Protein AF-A0A9X4RVD7-F1 (afdb_monomer_lite)

Secondary structure (DSSP, 8-state):
-EEEEEE-TTS-EEEEE-------SBTTTTB-TT-B---S-TTEEEEEE-TTS-EEEEE-------SBGGGTB-TTPPP-

pLDDT: mean 86.17, std 10.58, range [62.66, 98.31]

Radius of gyration: 26.98 Å; chains: 1; bounding box: 51×24×82 Å

Foldseek 3Di:
DFPPFDQDPVRDGDGDDPPPQPPALQVVVSHHFQDADPQPDPQFPRWTQHNVRHTDGHGDPCPPPAVCSVVSHHVPDDDD

Sequence (80 aa):
MTENDVVTEDCECVGTPIIVEPEFDCPSLQANIGDSCDDGDDMTENDVVTEDCECVGTPIIVEPEFDCPSLEANIGDSCD

Structure (mmCIF, N/CA/C/O backbone):
data_AF-A0A9X4RVD7-F1
#
_entry.id   AF-A0A9X4RVD7-F1
#
loop_
_atom_site.group_PDB
_atom_site.id
_atom_site.type_symbol
_atom_site.label_atom_id
_atom_site.label_alt_id
_atom_site.label_comp_id
_atom_site.label_asym_id
_atom_site.label_entity_id
_atom_site.label_seq_id
_atom_site.pdbx_PDB_ins_code
_atom_site.Cartn_x
_atom_site.Cartn_y
_atom_site.Cartn_z
_atom_site.occupancy
_atom_site.B_iso_or_equiv
_atom_site.auth_seq_id
_atom_site.auth_comp_id
_atom_site.auth_asym_id
_atom_site.auth_atom_id
_atom_site.pdbx_PDB_model_num
ATOM 1 N N . MET A 1 1 ? -15.664 9.270 22.068 1.00 62.66 1 MET A N 1
ATOM 2 C CA . MET A 1 1 ? -16.973 9.766 22.559 1.00 62.66 1 MET A CA 1
ATOM 3 C C . MET A 1 1 ? -17.394 8.815 23.679 1.00 62.66 1 MET A C 1
ATOM 5 O O . MET A 1 1 ? -17.032 7.653 23.569 1.00 62.66 1 MET A O 1
ATOM 9 N N . THR A 1 2 ? -18.002 9.263 24.779 1.00 75.12 2 THR A N 1
ATOM 10 C CA . THR A 1 2 ? -18.491 8.374 25.857 1.00 75.12 2 THR A CA 1
ATOM 11 C C . THR A 1 2 ? -20.012 8.262 25.781 1.00 75.12 2 THR A C 1
ATOM 13 O O . THR A 1 2 ? -20.672 9.196 25.328 1.00 75.12 2 THR A O 1
ATOM 16 N N . GLU A 1 3 ? -20.563 7.113 26.162 1.00 75.12 3 GLU A N 1
ATOM 17 C CA . GLU A 1 3 ? -22.006 6.910 26.331 1.00 75.12 3 GLU A CA 1
ATOM 18 C C . GLU A 1 3 ? -22.285 6.370 27.734 1.00 75.12 3 GLU A C 1
ATOM 20 O O . GLU A 1 3 ? -21.406 5.799 28.389 1.00 75.12 3 GLU A O 1
ATOM 25 N N . ASN A 1 4 ? -23.537 6.529 28.179 1.00 67.25 4 ASN A N 1
ATOM 26 C CA . ASN A 1 4 ? -23.992 6.145 29.517 1.00 67.25 4 ASN A CA 1
ATOM 27 C C . ASN A 1 4 ? -23.147 6.777 30.632 1.00 67.25 4 ASN A C 1
ATOM 29 O O . ASN A 1 4 ? -22.756 6.103 31.583 1.00 67.25 4 ASN A O 1
ATOM 33 N N . ASP A 1 5 ? -22.866 8.074 30.499 1.00 85.88 5 ASP A N 1
ATOM 34 C CA . ASP A 1 5 ? -22.162 8.844 31.519 1.00 85.88 5 ASP A CA 1
ATOM 35 C C . ASP A 1 5 ? -22.944 8.802 32.841 1.00 85.88 5 ASP A C 1
ATOM 37 O O . ASP A 1 5 ? -24.116 9.190 32.905 1.00 85.88 5 ASP A O 1
ATOM 41 N N . VAL A 1 6 ? -22.295 8.322 33.902 1.00 85.44 6 VAL A N 1
ATOM 42 C CA . VAL A 1 6 ? -22.867 8.247 35.249 1.00 85.44 6 VAL A CA 1
ATOM 43 C C . VAL A 1 6 ? -22.025 9.062 36.218 1.00 85.44 6 VAL A C 1
ATOM 45 O O . VAL A 1 6 ? -20.795 9.021 36.203 1.00 85.44 6 VAL A O 1
ATOM 48 N N . VAL A 1 7 ? -22.706 9.816 37.078 1.00 87.75 7 VAL A N 1
ATOM 49 C CA . VAL A 1 7 ? -22.061 10.485 38.208 1.00 87.75 7 VAL A CA 1
ATOM 50 C C . VAL A 1 7 ? -21.892 9.454 39.317 1.00 87.75 7 VAL A C 1
ATOM 52 O O . VAL A 1 7 ? -22.877 8.871 39.775 1.00 87.75 7 VAL A O 1
ATOM 55 N N . THR A 1 8 ? -20.650 9.205 39.715 1.00 82.00 8 THR A N 1
ATOM 56 C CA . THR A 1 8 ? -20.312 8.255 40.781 1.00 82.00 8 THR A CA 1
ATOM 57 C C . THR A 1 8 ? -20.548 8.862 42.170 1.00 82.00 8 THR A C 1
ATOM 59 O O . THR A 1 8 ? -20.777 10.065 42.315 1.00 82.00 8 THR A O 1
ATOM 62 N N . GLU A 1 9 ? -20.474 8.036 43.220 1.00 83.25 9 GLU A N 1
ATOM 63 C CA . GLU A 1 9 ? -20.560 8.490 44.622 1.00 83.25 9 GLU A CA 1
ATOM 64 C C . GLU A 1 9 ? -19.404 9.431 45.019 1.00 83.25 9 GLU A C 1
ATOM 66 O O . GLU A 1 9 ? -19.527 10.190 45.979 1.00 83.25 9 GLU A O 1
ATOM 71 N N . ASP A 1 10 ? -18.330 9.440 44.226 1.00 87.31 10 ASP A N 1
ATOM 72 C CA . ASP A 1 10 ? -17.168 10.318 44.369 1.00 87.31 10 ASP A CA 1
ATOM 73 C C . ASP A 1 10 ? -17.315 11.644 43.591 1.00 87.31 10 ASP A C 1
ATOM 75 O O . ASP A 1 10 ? -16.360 12.408 43.461 1.00 87.31 10 ASP A O 1
ATOM 79 N N . CYS A 1 11 ? -18.522 11.954 43.094 1.00 83.50 11 CYS A N 1
ATOM 80 C CA . CYS A 1 11 ? -18.834 13.148 42.297 1.00 83.50 11 CYS A CA 1
ATOM 81 C C . CYS A 1 11 ? -18.022 13.265 40.994 1.00 83.50 11 CYS A C 1
ATOM 83 O O . CYS A 1 11 ? -17.839 14.367 40.469 1.00 83.50 11 CYS A O 1
ATOM 85 N N . GLU A 1 12 ? -17.564 12.143 40.442 1.00 87.44 12 GLU A N 1
ATOM 86 C CA . GLU A 1 12 ? -16.882 12.104 39.152 1.00 87.44 12 GLU A CA 1
ATOM 87 C C . GLU A 1 12 ? -17.878 11.738 38.049 1.00 87.44 12 GLU A C 1
ATOM 89 O O . GLU A 1 12 ? -18.694 10.829 38.203 1.00 87.44 12 GLU A O 1
ATOM 94 N N . CYS A 1 13 ? -17.828 12.454 36.925 1.00 83.19 13 CYS A N 1
ATOM 95 C CA . CYS A 1 13 ? -18.574 12.076 35.730 1.00 83.19 13 CYS A CA 1
ATOM 96 C C . CYS A 1 13 ? -17.739 11.049 34.964 1.00 83.19 13 CYS A C 1
ATOM 98 O O . CYS A 1 13 ? -16.770 11.416 34.295 1.00 83.19 13 CYS A O 1
ATOM 100 N N . VAL A 1 14 ? -18.079 9.768 35.108 1.00 84.81 14 VAL A N 1
ATOM 101 C CA . VAL A 1 14 ? -17.377 8.678 34.429 1.00 84.81 14 VAL A CA 1
ATOM 102 C C . VAL A 1 14 ? -18.255 8.177 33.292 1.00 84.81 14 VAL A C 1
ATOM 104 O O . VAL A 1 14 ? -19.360 7.678 33.503 1.00 84.81 14 VAL A O 1
ATOM 107 N N . GLY A 1 15 ? -17.750 8.333 32.073 1.00 77.06 15 GLY A N 1
ATOM 108 C CA . GLY A 1 15 ? -18.347 7.783 30.866 1.00 77.06 15 GLY A CA 1
ATOM 109 C C . GLY A 1 15 ? -17.733 6.441 30.504 1.00 77.06 15 GLY A C 1
ATOM 110 O O . GLY A 1 15 ? -16.527 6.242 30.673 1.00 77.06 15 GLY A O 1
ATOM 111 N N . THR A 1 16 ? -18.537 5.526 29.960 1.00 73.75 16 THR A N 1
ATOM 112 C CA . THR A 1 16 ? -17.960 4.358 29.286 1.00 73.75 16 THR A CA 1
ATOM 113 C C . THR A 1 16 ? -17.433 4.845 27.938 1.00 73.75 16 THR A C 1
ATOM 115 O O . THR A 1 16 ? -18.210 5.427 27.174 1.00 73.75 16 THR A O 1
ATOM 118 N N . PRO A 1 17 ? -16.136 4.681 27.618 1.00 71.62 17 PRO A N 1
ATOM 119 C CA . PRO A 1 17 ? -15.643 5.023 26.293 1.00 71.62 17 PRO A CA 1
ATOM 120 C C . PRO A 1 17 ? -16.415 4.204 25.262 1.00 71.62 17 PRO A C 1
ATOM 122 O O . PRO A 1 17 ? -16.426 2.975 25.319 1.00 71.62 17 PRO A O 1
ATOM 125 N N . ILE A 1 18 ? -17.066 4.891 24.322 1.00 68.88 18 ILE A N 1
ATOM 126 C CA . ILE A 1 18 ? -17.559 4.245 23.115 1.00 68.88 18 ILE A CA 1
ATOM 127 C C . ILE A 1 18 ? -16.302 3.876 22.346 1.00 68.88 18 ILE A C 1
ATOM 129 O O . ILE A 1 18 ? -15.645 4.738 21.751 1.00 68.88 18 ILE A O 1
ATOM 133 N N . ILE A 1 19 ? -15.940 2.602 22.410 1.00 65.62 19 ILE A N 1
ATOM 134 C CA . ILE A 1 19 ? -14.986 2.026 21.481 1.00 65.62 19 ILE A CA 1
ATOM 135 C C . ILE A 1 19 ? -15.742 1.911 20.158 1.00 65.62 19 ILE A C 1
ATOM 137 O O . ILE A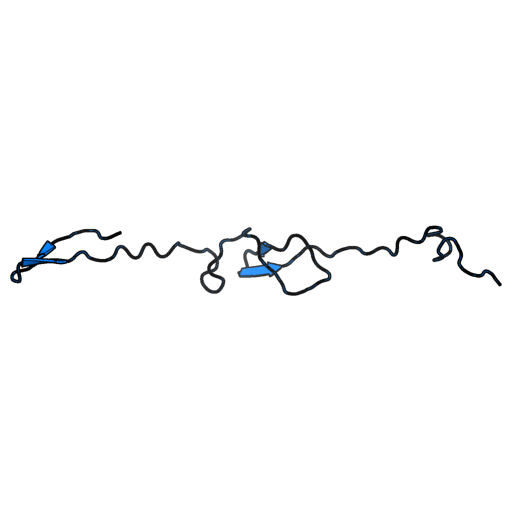 1 19 ? -16.332 0.886 19.845 1.00 65.62 19 ILE A O 1
ATOM 141 N N . VAL A 1 20 ? -15.792 3.017 19.412 1.00 63.38 20 VAL A N 1
ATOM 142 C CA . VAL A 1 20 ? -15.998 2.948 17.966 1.00 63.38 20 VAL A CA 1
ATOM 143 C C . VAL A 1 20 ? -14.644 2.516 17.427 1.00 63.38 20 VAL A C 1
ATOM 145 O O . VAL A 1 20 ? -13.851 3.346 16.989 1.00 63.38 20 VAL A O 1
ATOM 148 N N . GLU A 1 21 ? -14.310 1.239 17.590 1.00 66.94 21 GLU A N 1
ATOM 149 C CA . GLU A 1 21 ? -13.311 0.653 16.711 1.00 66.94 21 GLU A CA 1
ATOM 150 C C . GLU A 1 21 ? -13.923 0.775 15.315 1.00 66.94 21 GLU A C 1
ATOM 152 O O . GLU A 1 21 ? -15.036 0.284 15.113 1.00 66.94 21 GLU A O 1
ATOM 157 N N . PRO A 1 22 ? -13.308 1.532 14.390 1.00 70.81 22 PRO A N 1
ATOM 158 C CA . PRO A 1 22 ? -13.760 1.493 13.013 1.00 70.81 22 PRO A CA 1
ATOM 159 C C . PRO A 1 22 ? -13.749 0.024 12.587 1.00 70.81 22 PRO A C 1
ATOM 161 O O . PRO A 1 22 ? -12.717 -0.642 12.695 1.00 70.81 22 PRO A O 1
ATOM 164 N N . GLU A 1 23 ? -14.919 -0.495 12.210 1.00 83.88 23 GLU A N 1
ATOM 165 C CA . GLU A 1 23 ? -15.035 -1.830 11.635 1.00 83.88 23 GLU A CA 1
ATOM 166 C C . GLU A 1 23 ? -14.292 -1.794 10.301 1.00 83.88 23 GLU A C 1
ATOM 168 O O . GLU A 1 23 ? -14.821 -1.325 9.299 1.00 83.88 23 GLU A O 1
ATOM 173 N N . PHE A 1 24 ? -13.025 -2.199 10.333 1.00 92.19 24 PHE A N 1
ATOM 174 C CA . PHE A 1 24 ? -12.208 -2.381 9.148 1.00 92.19 24 PHE A CA 1
ATOM 175 C C . PHE A 1 24 ? -12.468 -3.767 8.582 1.00 92.19 24 PHE A C 1
ATOM 177 O O . PHE A 1 24 ? -12.399 -4.751 9.324 1.00 92.19 24 PHE A O 1
ATOM 184 N N . ASP A 1 25 ? -12.667 -3.854 7.269 1.00 94.19 25 ASP A N 1
ATOM 185 C CA . ASP A 1 25 ? -12.707 -5.148 6.581 1.00 94.19 25 ASP A CA 1
ATOM 186 C C . ASP A 1 25 ? -11.397 -5.927 6.801 1.00 94.19 25 ASP A C 1
ATOM 188 O O . ASP A 1 25 ? -11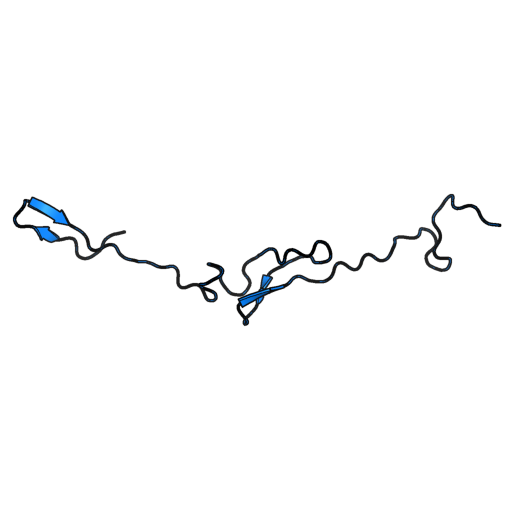.410 -7.151 6.941 1.00 94.19 25 ASP A O 1
ATOM 192 N N . CYS A 1 26 ? -10.275 -5.201 6.924 1.00 95.50 26 CYS A N 1
ATOM 193 C CA . CYS A 1 26 ? -8.940 -5.737 7.163 1.00 95.50 26 CYS A CA 1
ATOM 194 C C . CYS A 1 26 ? -8.307 -5.153 8.442 1.00 95.50 26 CYS A C 1
ATOM 196 O O . CYS A 1 26 ? -7.477 -4.238 8.378 1.00 95.50 26 CYS A O 1
ATOM 198 N N . PRO A 1 27 ? -8.634 -5.694 9.637 1.00 92.12 27 PRO A N 1
ATOM 199 C CA . PRO A 1 27 ? -8.190 -5.137 10.919 1.00 92.12 27 PRO A CA 1
ATOM 200 C C . PRO A 1 27 ? -6.670 -5.097 11.106 1.00 92.12 27 PRO A C 1
ATOM 202 O O . PRO A 1 27 ? -6.156 -4.196 11.764 1.00 92.12 27 PRO A O 1
ATOM 205 N N . SER A 1 28 ? -5.937 -6.054 10.526 1.00 91.69 28 SER A N 1
ATOM 206 C CA . SER A 1 28 ? -4.469 -6.104 10.587 1.00 91.69 28 SER A CA 1
ATOM 207 C C . SER A 1 28 ? -3.797 -4.973 9.813 1.00 91.69 28 SER A C 1
ATOM 209 O O . SER A 1 28 ? -2.705 -4.556 10.189 1.00 91.69 28 SER A O 1
ATOM 211 N N . LEU A 1 29 ? -4.447 -4.487 8.754 1.00 92.12 29 LEU A N 1
ATOM 212 C CA . LEU A 1 29 ? -3.992 -3.352 7.954 1.00 92.12 29 LEU A CA 1
ATOM 213 C C . LEU A 1 29 ? -4.581 -2.025 8.441 1.00 92.12 29 LEU A C 1
ATOM 215 O O . LEU A 1 29 ? -4.122 -0.971 8.018 1.00 92.12 29 LEU A O 1
ATOM 219 N N . GLN A 1 30 ? -5.582 -2.072 9.330 1.00 93.69 30 GLN A N 1
ATOM 220 C CA . GLN A 1 30 ? -6.388 -0.911 9.714 1.00 93.69 30 GLN A CA 1
ATOM 221 C C . GLN A 1 30 ? -6.960 -0.187 8.478 1.00 93.69 30 GLN A C 1
ATOM 223 O O . GLN A 1 30 ? -6.938 1.041 8.405 1.00 93.69 30 GLN A O 1
ATOM 228 N N . ALA A 1 31 ? -7.430 -0.973 7.503 1.00 94.69 31 ALA A N 1
ATOM 229 C CA . ALA A 1 31 ? -7.912 -0.514 6.203 1.00 94.69 31 ALA A CA 1
ATOM 230 C C . ALA A 1 31 ? -9.149 -1.310 5.755 1.00 94.69 31 ALA A C 1
ATOM 232 O O . ALA A 1 31 ? -9.405 -2.413 6.246 1.00 94.69 31 ALA A O 1
ATOM 233 N N . ASN A 1 32 ? -9.915 -0.747 4.827 1.00 96.44 32 ASN A N 1
ATOM 234 C CA . ASN A 1 32 ? -11.076 -1.379 4.202 1.00 96.44 32 ASN A CA 1
ATOM 235 C C . ASN A 1 32 ? -10.727 -1.913 2.814 1.00 96.44 32 ASN A C 1
ATOM 237 O O . ASN A 1 32 ? -9.745 -1.491 2.203 1.00 96.44 32 ASN A O 1
ATOM 241 N N . ILE A 1 33 ? -11.553 -2.819 2.293 1.00 97.06 33 ILE A N 1
ATOM 242 C CA . ILE A 1 33 ? -11.379 -3.326 0.930 1.00 97.06 33 ILE A CA 1
ATOM 243 C C . ILE A 1 33 ? -11.535 -2.163 -0.059 1.00 97.06 33 ILE A C 1
ATOM 245 O O . ILE A 1 33 ? -12.507 -1.408 -0.012 1.00 97.06 33 ILE A O 1
ATOM 249 N N . GLY A 1 34 ? -10.575 -2.033 -0.974 1.00 96.75 34 GLY A N 1
ATOM 250 C CA . GLY A 1 34 ? -10.509 -0.942 -1.944 1.00 96.75 34 GLY A CA 1
ATOM 251 C C . GLY A 1 34 ? -9.868 0.349 -1.429 1.00 96.75 34 GLY A C 1
ATOM 252 O O . GLY A 1 34 ? -9.729 1.285 -2.219 1.00 96.75 34 GLY A O 1
ATOM 253 N N . ASP A 1 35 ? -9.451 0.418 -0.159 1.00 97.88 35 ASP A N 1
ATOM 254 C CA . ASP A 1 35 ? -8.606 1.519 0.307 1.00 97.88 35 ASP A CA 1
ATOM 255 C C . ASP A 1 35 ? -7.247 1.472 -0.407 1.00 97.88 35 ASP A C 1
ATOM 257 O O . ASP A 1 35 ? -6.716 0.399 -0.704 1.00 97.88 35 ASP A O 1
ATOM 261 N N . SER A 1 36 ? -6.677 2.649 -0.675 1.00 97.44 36 SER A N 1
ATOM 262 C CA . SER A 1 36 ? -5.325 2.768 -1.221 1.00 97.44 36 SER A CA 1
ATOM 263 C C . SER A 1 36 ? -4.295 2.281 -0.208 1.00 97.44 36 SER A C 1
ATOM 265 O O . SER A 1 36 ? -4.365 2.659 0.966 1.00 97.44 36 SER A O 1
ATOM 267 N N . CYS A 1 37 ? -3.305 1.531 -0.668 1.00 97.88 37 CYS A N 1
ATOM 268 C CA . CYS A 1 37 ? -2.196 1.058 0.153 1.00 97.88 37 CYS A CA 1
ATOM 269 C C . CYS A 1 37 ? -0.871 1.161 -0.627 1.00 97.88 37 CYS A C 1
ATOM 271 O O . CYS A 1 37 ? -0.821 1.866 -1.627 1.00 97.88 37 CYS A O 1
ATOM 273 N N . ASP A 1 38 ? 0.205 0.569 -0.112 1.00 96.62 38 ASP A N 1
ATOM 274 C CA . ASP A 1 38 ? 1.519 0.464 -0.762 1.00 96.62 38 ASP A CA 1
ATOM 275 C C . ASP A 1 38 ? 1.962 -0.998 -0.607 1.00 96.62 38 ASP A C 1
ATOM 277 O O . ASP A 1 38 ? 2.086 -1.480 0.529 1.00 96.62 38 ASP A O 1
ATOM 281 N N . ASP A 1 39 ? 2.085 -1.732 -1.716 1.00 96.50 39 ASP A N 1
ATOM 282 C CA . ASP A 1 39 ? 2.486 -3.146 -1.706 1.00 96.50 39 ASP A CA 1
ATOM 283 C C . ASP A 1 39 ? 4.015 -3.333 -1.619 1.00 96.50 39 ASP A C 1
ATOM 285 O O . ASP A 1 39 ? 4.505 -4.449 -1.406 1.00 96.50 39 ASP A O 1
ATOM 289 N N . GLY A 1 40 ? 4.765 -2.227 -1.674 1.00 96.44 40 GLY A N 1
ATOM 290 C CA . GLY A 1 40 ? 6.218 -2.173 -1.603 1.00 96.44 40 GLY A CA 1
ATOM 291 C C . GLY A 1 40 ? 6.933 -2.569 -2.896 1.00 96.44 40 GLY A C 1
ATOM 292 O O . GLY A 1 40 ? 8.161 -2.707 -2.866 1.00 96.44 40 GLY A O 1
ATOM 293 N N . ASP A 1 41 ? 6.210 -2.785 -3.999 1.00 95.44 41 ASP A N 1
ATOM 294 C CA . ASP A 1 41 ? 6.771 -3.056 -5.318 1.00 95.44 41 ASP A CA 1
ATOM 295 C C . ASP A 1 41 ? 6.817 -1.772 -6.163 1.00 95.44 41 ASP A C 1
ATOM 297 O O . ASP A 1 41 ? 5.820 -1.277 -6.671 1.00 95.44 41 ASP A O 1
ATOM 301 N N . ASP A 1 42 ? 8.020 -1.242 -6.398 1.00 94.75 42 ASP A N 1
ATOM 302 C CA . ASP A 1 42 ? 8.214 -0.064 -7.261 1.00 94.75 42 ASP A CA 1
ATOM 303 C C . ASP A 1 42 ? 7.782 -0.308 -8.732 1.00 94.75 42 ASP A C 1
ATOM 305 O O . ASP A 1 42 ? 7.778 0.621 -9.545 1.00 94.75 42 ASP A O 1
ATOM 309 N N . MET A 1 43 ? 7.481 -1.559 -9.107 1.00 93.88 43 MET A N 1
ATOM 310 C CA . MET A 1 43 ? 7.002 -1.959 -10.433 1.00 93.88 43 MET A CA 1
ATOM 311 C C . MET A 1 43 ? 5.473 -2.043 -10.530 1.00 93.88 43 MET A C 1
ATOM 313 O O . MET A 1 43 ? 4.963 -2.438 -11.585 1.00 93.88 43 MET A O 1
ATOM 317 N N . THR A 1 44 ? 4.734 -1.690 -9.482 1.00 94.88 44 THR A N 1
ATOM 318 C CA . THR A 1 44 ? 3.270 -1.631 -9.475 1.00 94.88 44 THR A CA 1
ATOM 319 C C . THR A 1 44 ? 2.772 -0.197 -9.248 1.00 94.88 44 THR A C 1
ATOM 321 O O . THR A 1 44 ? 3.502 0.701 -8.830 1.00 94.88 44 THR A O 1
ATOM 324 N N . GLU A 1 45 ? 1.532 0.067 -9.655 1.00 95.94 45 GLU A N 1
ATOM 325 C CA . GLU A 1 45 ? 0.833 1.327 -9.420 1.00 95.94 45 GLU A CA 1
ATOM 326 C C . GLU A 1 45 ? -0.642 1.099 -9.069 1.00 95.94 45 GLU A C 1
ATOM 328 O O . GLU A 1 45 ? -1.247 0.091 -9.440 1.00 95.94 45 GLU A O 1
ATOM 333 N N . ASN A 1 46 ? -1.275 2.107 -8.464 1.00 96.62 46 ASN A N 1
ATOM 334 C CA . ASN A 1 46 ? -2.686 2.070 -8.055 1.00 96.62 46 ASN A CA 1
ATOM 335 C C . ASN A 1 46 ? -3.002 0.929 -7.074 1.00 96.62 46 ASN A C 1
ATOM 337 O O . ASN A 1 46 ? -4.003 0.227 -7.229 1.00 96.62 46 ASN A O 1
ATOM 341 N N . ASP A 1 47 ? -2.149 0.765 -6.070 1.00 98.31 47 ASP A N 1
ATOM 342 C CA . 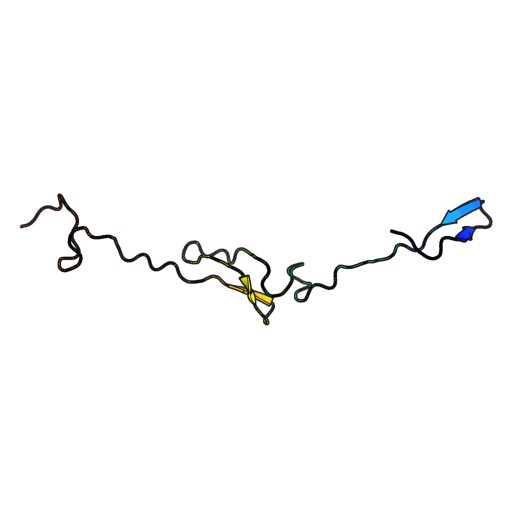ASP A 1 47 ? -2.245 -0.296 -5.076 1.00 98.31 47 ASP A CA 1
ATOM 343 C C . ASP A 1 47 ? -3.491 -0.164 -4.203 1.00 98.31 47 ASP A C 1
ATOM 345 O O . ASP A 1 47 ? -3.818 0.911 -3.681 1.00 98.31 47 ASP A O 1
ATOM 349 N N . VAL A 1 48 ? -4.186 -1.288 -4.030 1.00 98.19 48 VAL A N 1
ATOM 350 C CA . VAL A 1 48 ? -5.441 -1.363 -3.283 1.00 98.19 48 VAL A CA 1
ATOM 351 C C . VAL A 1 48 ? -5.502 -2.593 -2.391 1.00 98.19 48 VAL A C 1
ATOM 353 O O . VAL A 1 48 ? -4.942 -3.647 -2.702 1.00 98.19 48 VAL A O 1
ATOM 356 N N . VAL A 1 49 ? -6.229 -2.464 -1.282 1.00 98.31 49 VAL A N 1
ATOM 357 C CA . VAL A 1 49 ? -6.526 -3.585 -0.387 1.00 98.31 49 VAL A CA 1
ATOM 358 C C . VAL A 1 49 ? -7.541 -4.520 -1.048 1.00 98.31 49 VAL A C 1
ATOM 360 O O . VAL A 1 49 ? -8.645 -4.104 -1.408 1.00 98.31 49 VAL A O 1
ATOM 363 N N . THR A 1 50 ? -7.176 -5.790 -1.200 1.00 97.56 50 THR A N 1
ATOM 364 C CA . THR A 1 50 ? -8.014 -6.838 -1.800 1.00 97.56 50 THR A CA 1
ATOM 365 C C . THR A 1 50 ? -8.963 -7.481 -0.781 1.00 97.56 50 THR A C 1
ATOM 367 O O . THR A 1 50 ? -8.851 -7.261 0.425 1.00 97.56 50 THR A O 1
ATOM 370 N N . GLU A 1 51 ? -9.891 -8.325 -1.252 1.00 97.00 51 GLU A N 1
ATOM 371 C CA . GLU A 1 51 ? -10.779 -9.127 -0.385 1.00 97.00 51 GLU A CA 1
ATOM 372 C C . GLU A 1 51 ? -10.012 -10.107 0.523 1.00 97.00 51 GLU A C 1
ATOM 374 O O . GLU A 1 51 ? -10.520 -10.500 1.572 1.00 97.00 51 GLU A O 1
ATOM 379 N N . ASP A 1 52 ? -8.780 -10.466 0.145 1.00 97.25 52 ASP A N 1
ATOM 380 C CA . ASP A 1 52 ? -7.881 -11.315 0.932 1.00 97.25 52 ASP A CA 1
ATOM 381 C C . ASP A 1 52 ? -7.054 -10.511 1.959 1.00 97.25 52 ASP A C 1
ATOM 383 O O . ASP A 1 52 ? -6.190 -11.065 2.639 1.00 97.25 52 ASP A O 1
ATOM 387 N N . CYS A 1 53 ? -7.331 -9.209 2.109 1.00 97.00 53 CYS A N 1
ATOM 388 C CA . CYS A 1 53 ? -6.588 -8.289 2.969 1.00 97.00 53 CYS A CA 1
ATOM 389 C C . CYS A 1 53 ? -5.092 -8.218 2.644 1.00 97.00 53 CYS A C 1
ATOM 391 O O . CYS A 1 53 ? -4.251 -8.088 3.537 1.00 97.00 53 CYS A O 1
ATOM 393 N N . GLU A 1 54 ? -4.774 -8.271 1.353 1.00 97.56 54 GLU A N 1
ATOM 394 C CA . GLU A 1 54 ? -3.444 -8.010 0.814 1.00 97.56 54 GLU A CA 1
ATOM 395 C C . GLU A 1 54 ? -3.440 -6.652 0.113 1.00 97.56 54 GLU A C 1
ATOM 397 O O . GLU A 1 54 ? -4.456 -6.231 -0.437 1.00 97.56 54 GLU A O 1
ATOM 402 N N . CYS A 1 55 ? -2.300 -5.966 0.131 1.00 97.88 55 CYS A N 1
ATOM 403 C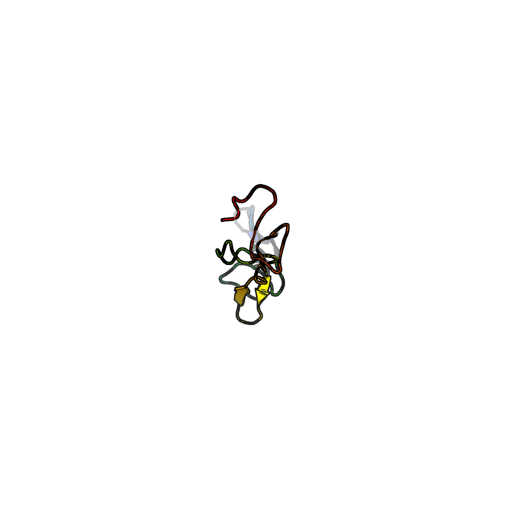 CA . CYS A 1 55 ? -2.095 -4.809 -0.726 1.00 97.88 55 CYS A CA 1
ATOM 404 C C . CYS A 1 55 ? -1.536 -5.288 -2.062 1.00 97.88 55 CYS A C 1
ATOM 406 O O . CYS A 1 55 ? -0.537 -6.006 -2.065 1.00 97.88 55 CYS A O 1
ATOM 408 N N . VAL A 1 56 ? -2.194 -4.942 -3.167 1.00 97.88 56 VAL A N 1
ATOM 409 C CA . VAL A 1 56 ? -1.771 -5.357 -4.509 1.00 97.88 56 VAL A CA 1
ATOM 410 C C . VAL A 1 56 ? -1.947 -4.202 -5.485 1.00 97.88 56 VAL A C 1
ATOM 412 O O . VAL A 1 56 ? -3.033 -3.621 -5.565 1.00 97.88 56 VAL A O 1
ATOM 415 N N . GLY A 1 57 ? -0.902 -3.911 -6.256 1.00 96.56 57 GLY A N 1
ATOM 416 C CA . GLY A 1 57 ? -0.925 -2.949 -7.349 1.00 96.56 57 GLY A CA 1
ATOM 417 C C . GLY A 1 57 ? -1.082 -3.544 -8.746 1.00 96.56 57 GLY A C 1
ATOM 418 O O . GLY A 1 57 ? -1.059 -4.754 -8.987 1.00 96.56 57 GLY A O 1
ATOM 419 N N . THR A 1 58 ? -1.278 -2.649 -9.709 1.00 95.12 58 THR A N 1
ATOM 420 C CA . THR A 1 58 ? -1.323 -2.952 -11.142 1.00 95.12 58 THR A CA 1
ATOM 421 C C . THR A 1 58 ? 0.085 -2.838 -11.725 1.00 95.12 58 THR A C 1
ATOM 423 O O . THR A 1 58 ? 0.710 -1.801 -11.540 1.00 95.12 58 THR A O 1
ATOM 426 N N . PRO A 1 59 ? 0.601 -3.837 -12.464 1.00 93.56 59 PRO A N 1
ATOM 427 C CA . PRO A 1 59 ? 1.947 -3.763 -13.024 1.00 93.56 59 PRO A CA 1
ATOM 428 C C . PRO A 1 59 ? 2.145 -2.552 -13.940 1.00 93.56 59 PRO A C 1
ATOM 430 O O . PRO A 1 59 ? 1.407 -2.374 -14.915 1.00 93.56 59 PRO A O 1
ATOM 433 N N . ILE A 1 60 ? 3.195 -1.778 -13.677 1.00 89.38 60 ILE A N 1
ATOM 434 C CA . ILE A 1 60 ? 3.669 -0.729 -14.573 1.00 89.38 60 ILE A CA 1
ATOM 435 C C . ILE A 1 60 ? 4.301 -1.418 -15.780 1.00 89.38 60 ILE A C 1
ATOM 437 O O . ILE A 1 60 ? 5.370 -2.030 -15.696 1.00 89.38 60 ILE A O 1
ATOM 441 N N . ILE A 1 61 ? 3.653 -1.312 -16.939 1.00 81.25 61 ILE A N 1
ATOM 442 C CA . ILE A 1 61 ? 4.261 -1.754 -18.193 1.00 81.25 61 ILE A CA 1
ATOM 443 C C . ILE A 1 61 ? 5.226 -0.662 -18.650 1.00 81.25 61 ILE A C 1
ATOM 445 O O . ILE A 1 61 ? 4.873 0.226 -19.422 1.00 81.25 61 ILE A O 1
ATOM 449 N N . VAL A 1 62 ? 6.467 -0.737 -18.171 1.00 69.81 62 VAL A N 1
ATOM 450 C CA . VAL A 1 62 ? 7.593 -0.021 -18.777 1.00 69.81 62 VAL A CA 1
ATOM 451 C C . VAL A 1 62 ? 7.959 -0.740 -20.072 1.00 69.81 62 VAL A C 1
ATOM 453 O O . VAL A 1 62 ? 8.897 -1.535 -20.130 1.00 69.81 62 VAL A O 1
ATOM 456 N N . GLU A 1 63 ? 7.186 -0.489 -21.130 1.00 70.75 63 GLU A N 1
ATOM 457 C CA . GLU A 1 63 ? 7.736 -0.653 -22.470 1.00 70.75 63 GLU A CA 1
ATOM 458 C C . GLU A 1 63 ? 8.884 0.360 -22.568 1.00 70.75 63 GLU A C 1
ATOM 460 O O . GLU A 1 63 ? 8.648 1.549 -22.340 1.00 70.75 63 GLU A O 1
ATOM 465 N N . PRO A 1 64 ? 10.137 -0.061 -22.815 1.00 68.06 64 PRO A N 1
ATOM 466 C CA . PRO A 1 64 ? 11.188 0.900 -23.100 1.00 68.06 64 PRO A CA 1
ATOM 467 C C . PRO A 1 64 ? 10.707 1.759 -24.271 1.00 68.06 64 PRO A C 1
ATOM 469 O O . PRO A 1 64 ? 10.470 1.239 -25.363 1.00 68.06 64 PRO A O 1
ATOM 472 N N . GLU A 1 65 ? 10.507 3.056 -24.022 1.00 70.69 65 GLU A N 1
ATOM 473 C CA . GLU A 1 65 ? 10.149 4.039 -25.044 1.00 70.69 65 GLU A CA 1
ATOM 474 C C . GLU A 1 65 ? 11.348 4.228 -25.980 1.00 70.69 65 GLU A C 1
ATOM 476 O O . GLU A 1 65 ? 12.071 5.218 -25.931 1.00 70.69 65 GLU A O 1
ATOM 481 N N . PHE A 1 66 ? 11.604 3.228 -26.817 1.00 79.12 66 PHE A N 1
ATOM 482 C CA . PHE A 1 66 ? 12.542 3.339 -27.910 1.00 79.12 66 PHE A CA 1
ATOM 483 C C . PHE A 1 66 ? 11.940 4.287 -28.937 1.00 79.12 66 PHE A C 1
ATOM 485 O O . PHE A 1 66 ? 10.841 4.049 -29.439 1.00 79.12 66 PHE A O 1
ATOM 492 N N . ASP A 1 67 ? 12.687 5.317 -29.325 1.00 83.06 67 ASP A N 1
ATOM 493 C CA . ASP A 1 67 ? 12.286 6.171 -30.446 1.00 83.06 67 ASP A CA 1
ATOM 494 C C . ASP A 1 67 ? 12.079 5.356 -31.741 1.00 83.06 67 ASP A C 1
ATOM 496 O O . ASP A 1 67 ? 11.294 5.730 -32.616 1.00 83.06 67 ASP A O 1
ATOM 500 N N . CYS A 1 68 ? 12.767 4.212 -31.848 1.00 83.19 68 CYS A N 1
ATOM 501 C CA . CYS A 1 68 ? 12.628 3.228 -32.914 1.00 83.19 68 CYS A CA 1
ATOM 502 C C . CYS A 1 68 ? 12.248 1.840 -32.343 1.00 83.19 68 CYS A C 1
ATOM 504 O O . CYS A 1 68 ? 13.109 0.956 -32.273 1.00 83.19 68 CYS A O 1
ATOM 506 N N . PRO A 1 69 ? 10.966 1.581 -32.004 1.00 80.94 69 PRO A N 1
ATOM 507 C CA . PRO A 1 69 ? 10.545 0.348 -31.322 1.00 80.94 69 PRO A CA 1
ATOM 508 C C . PRO A 1 69 ? 10.860 -0.939 -32.089 1.00 80.94 69 PRO A C 1
ATOM 510 O O . PRO A 1 69 ? 11.230 -1.948 -31.503 1.00 80.94 69 PRO A O 1
ATOM 513 N N . SER A 1 70 ? 10.774 -0.911 -33.423 1.00 79.69 70 SER A N 1
ATOM 514 C CA . SER A 1 70 ? 11.062 -2.074 -34.275 1.00 79.69 70 SER A CA 1
ATOM 515 C C . SER A 1 70 ? 12.544 -2.459 -34.340 1.00 79.69 70 SER A C 1
ATOM 517 O O . SER A 1 70 ? 12.872 -3.494 -34.915 1.00 79.69 70 SER A O 1
ATOM 519 N N . LEU A 1 71 ? 13.432 -1.596 -33.844 1.00 81.06 71 LEU A N 1
ATOM 520 C CA . LEU A 1 71 ? 14.883 -1.789 -33.841 1.00 81.06 71 LEU A CA 1
ATOM 521 C C . LEU A 1 71 ? 15.450 -1.885 -32.419 1.00 81.06 71 LEU A C 1
ATOM 523 O O . LEU A 1 71 ? 16.658 -2.045 -32.294 1.00 81.06 71 LEU A O 1
ATOM 527 N N . GLU A 1 72 ? 14.603 -1.761 -31.387 1.00 85.75 72 GLU A N 1
ATOM 528 C CA . GLU A 1 72 ? 15.023 -1.665 -29.980 1.00 85.75 72 GLU A CA 1
ATOM 529 C C . GLU A 1 72 ? 16.134 -0.607 -29.777 1.00 85.75 72 GLU A C 1
ATOM 531 O O . GLU A 1 72 ? 17.118 -0.842 -29.079 1.00 85.75 72 GLU A O 1
ATOM 536 N N . ALA A 1 73 ? 15.998 0.554 -30.440 1.00 83.00 73 ALA A N 1
ATOM 537 C CA . ALA A 1 73 ? 17.016 1.612 -30.483 1.00 83.00 73 ALA A CA 1
ATOM 538 C C . ALA A 1 73 ? 16.437 3.015 -30.215 1.00 83.00 73 ALA A C 1
ATOM 540 O O . ALA A 1 73 ? 15.279 3.296 -30.534 1.00 83.00 73 ALA A O 1
ATOM 541 N N . ASN A 1 74 ? 17.269 3.914 -29.687 1.00 86.06 74 ASN A N 1
ATOM 542 C CA . ASN A 1 74 ? 16.952 5.318 -29.402 1.00 86.06 74 ASN A CA 1
ATOM 543 C C . ASN A 1 74 ? 17.532 6.265 -30.467 1.00 86.06 74 ASN A C 1
ATOM 545 O O . ASN A 1 74 ? 18.495 5.943 -31.172 1.00 86.06 74 ASN A O 1
ATOM 549 N N . ILE A 1 75 ? 16.984 7.478 -30.583 1.00 83.81 75 ILE A N 1
ATOM 550 C CA . ILE A 1 75 ? 17.560 8.527 -31.429 1.00 83.81 75 ILE A CA 1
ATOM 551 C C . ILE A 1 75 ? 18.943 8.897 -30.885 1.00 83.81 75 ILE A C 1
ATOM 553 O O . ILE A 1 75 ? 19.087 9.405 -29.776 1.00 83.81 75 ILE A O 1
ATOM 557 N N . GLY A 1 76 ? 19.966 8.701 -31.718 1.00 82.44 76 GLY A N 1
ATOM 558 C CA . GLY A 1 76 ? 21.360 8.983 -31.371 1.00 82.44 76 GLY A CA 1
ATOM 559 C C . GLY A 1 76 ? 22.191 7.743 -31.049 1.00 82.44 76 GLY A C 1
ATOM 560 O O . GLY A 1 76 ? 23.404 7.882 -30.885 1.00 82.44 76 GLY A O 1
ATOM 561 N N . ASP A 1 77 ? 21.583 6.554 -31.026 1.00 89.06 77 ASP A N 1
ATOM 562 C CA . ASP A 1 77 ? 22.327 5.302 -30.919 1.00 89.06 77 ASP A CA 1
ATOM 563 C C . ASP A 1 77 ? 23.243 5.111 -32.138 1.00 89.06 77 ASP A C 1
ATOM 565 O O . ASP A 1 77 ? 22.899 5.435 -33.281 1.00 89.06 77 ASP A O 1
ATOM 569 N N . SER A 1 78 ? 24.450 4.603 -31.891 1.00 80.81 78 SER A N 1
ATOM 570 C CA . SER A 1 78 ? 25.404 4.278 -32.948 1.00 80.81 78 SER A CA 1
ATOM 571 C C . SER A 1 78 ? 24.916 3.056 -33.721 1.00 80.81 78 SER A C 1
ATOM 573 O O . SER A 1 78 ? 24.769 1.984 -33.135 1.00 80.81 78 SER A O 1
ATOM 575 N N . CYS A 1 79 ? 24.709 3.197 -35.028 1.00 75.38 79 CYS A N 1
ATOM 576 C CA . CYS A 1 79 ? 24.541 2.060 -35.924 1.00 75.38 79 CYS A C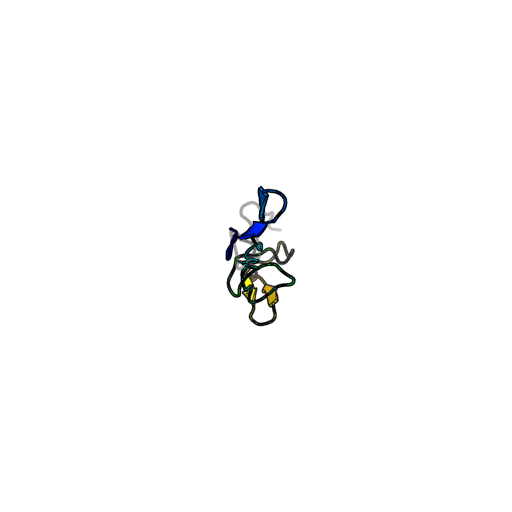A 1
ATOM 577 C C . CYS A 1 79 ? 25.901 1.656 -36.512 1.00 75.38 79 CYS A C 1
ATOM 579 O O . CYS A 1 79 ? 26.611 2.501 -37.061 1.00 75.38 79 CYS A O 1
ATOM 58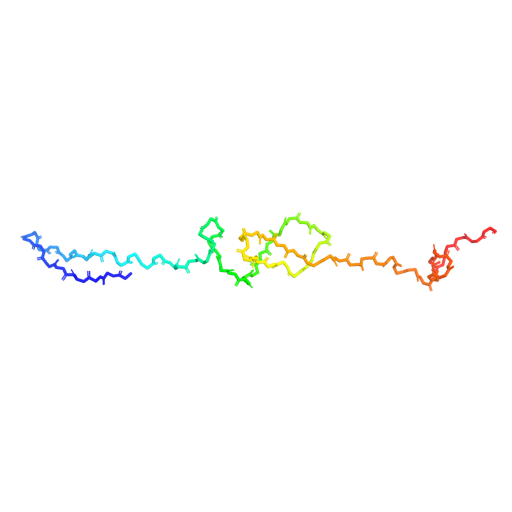1 N N . ASP A 1 80 ? 26.251 0.378 -36.368 1.00 65.00 80 ASP A N 1
ATOM 582 C CA . ASP A 1 80 ? 27.315 -0.282 -37.141 1.00 65.00 80 ASP A CA 1
ATOM 583 C C . ASP A 1 80 ? 26.719 -0.921 -38.408 1.00 65.00 80 ASP A C 1
ATOM 585 O O . ASP A 1 80 ? 25.640 -1.555 -38.302 1.00 65.00 80 ASP A O 1
#

Organism: NCBI:txid2961959